Protein AF-A0A368GE35-F1 (afdb_monomer_lite)

Organism: Ancylostoma caninum (NCBI:txid29170)

Foldseek 3Di:
DDDPQVVLVVVVPPPPDDPVRVVVVVVVVQVVVQVVCCVPPVDGDDDPDDDDDSDDDQFDADLAVVNRLVRQQVCQLPVVVPPDDQAEEDEDCGHHPPRDAKDFDPPQGNHSRGYMYGYDDD

Radius of gyration: 15.3 Å; chains: 1; bounding box: 43×28×34 Å

Sequence (122 aa):
MAPIEHVIRRRVKQHGYSDENSLTYMLEAINVADLMFSRDLNVRLSVVYAEIWLDVQRIDLFEDIERTMSGVVDYSTGHIYNIAKDASILFTGGSFANHEAINSVFRSICTARAAALVKVSC

Secondary structure (DSSP, 8-state):
---HHHHHHHHHGGG---HHHHHHHHHHHHHHHHHHHHHHHS-----S-----SS--SS---SSHHHHHHHHHHHHHHTSTTS--S-EEEEE----GGG--EEE-TT-TTSTT-EEEEE---

Structure (mmCIF, N/CA/C/O backbone):
data_AF-A0A368GE35-F1
#
_entry.id   AF-A0A368GE35-F1
#
loop_
_atom_site.group_PDB
_atom_site.id
_atom_site.type_symbol
_atom_site.label_atom_id
_atom_site.label_alt_id
_atom_site.label_comp_id
_atom_site.label_asym_id
_atom_site.label_entity_id
_atom_site.label_seq_id
_atom_site.pdbx_PDB_ins_code
_atom_site.Cartn_x
_atom_site.Cartn_y
_atom_site.Cartn_z
_atom_site.occupancy
_atom_site.B_iso_or_equiv
_atom_site.auth_seq_id
_atom_site.auth_comp_id
_atom_site.auth_asym_id
_atom_site.auth_atom_id
_atom_site.pdbx_PDB_model_num
ATOM 1 N N . MET A 1 1 ? 26.146 -5.935 -21.300 1.00 37.84 1 MET A N 1
ATOM 2 C CA . MET A 1 1 ? 25.522 -6.458 -20.068 1.00 37.84 1 MET A CA 1
ATOM 3 C C . MET A 1 1 ? 25.996 -5.578 -18.922 1.00 37.84 1 MET A C 1
ATOM 5 O O . MET A 1 1 ? 27.150 -5.682 -18.537 1.00 37.84 1 MET A O 1
ATOM 9 N N . ALA A 1 2 ? 25.196 -4.589 -18.517 1.00 38.41 2 ALA A N 1
ATOM 10 C CA . ALA A 1 2 ? 25.588 -3.673 -17.444 1.00 38.41 2 ALA A CA 1
ATOM 11 C C . ALA A 1 2 ? 25.420 -4.373 -16.082 1.00 38.41 2 ALA A C 1
ATOM 13 O O . ALA A 1 2 ? 24.463 -5.137 -15.932 1.00 38.41 2 ALA A O 1
ATOM 14 N N . PRO A 1 3 ? 26.323 -4.146 -15.111 1.00 45.09 3 PRO A N 1
ATOM 15 C CA . PRO A 1 3 ? 26.250 -4.791 -13.807 1.00 45.09 3 PRO A CA 1
ATOM 16 C C . PRO A 1 3 ? 24.980 -4.359 -13.065 1.00 45.09 3 PRO A C 1
ATOM 18 O O . PRO A 1 3 ? 24.567 -3.201 -13.123 1.00 45.09 3 PRO A O 1
ATOM 21 N N . ILE A 1 4 ? 24.352 -5.316 -12.389 1.00 53.50 4 ILE A N 1
ATOM 22 C CA . ILE A 1 4 ? 23.015 -5.225 -11.782 1.00 53.50 4 ILE A CA 1
ATOM 23 C C . ILE A 1 4 ? 22.944 -4.077 -10.749 1.00 53.50 4 ILE A C 1
ATOM 25 O O . ILE A 1 4 ? 21.947 -3.359 -10.691 1.00 53.50 4 ILE A O 1
ATOM 29 N N . GLU A 1 5 ? 24.046 -3.792 -10.043 1.00 40.03 5 GLU A N 1
ATOM 30 C CA . GLU A 1 5 ? 24.182 -2.631 -9.141 1.00 40.03 5 GLU A CA 1
ATOM 31 C C . GLU A 1 5 ? 23.969 -1.280 -9.842 1.00 40.03 5 GLU A C 1
ATOM 33 O O . GLU A 1 5 ? 23.386 -0.351 -9.277 1.00 40.03 5 GLU A O 1
ATOM 38 N N . HIS A 1 6 ? 24.399 -1.163 -11.100 1.00 35.25 6 HIS A N 1
ATOM 39 C CA . HIS A 1 6 ? 24.260 0.064 -11.882 1.00 35.25 6 HIS A CA 1
ATOM 40 C C . HIS A 1 6 ? 22.813 0.319 -12.322 1.00 35.25 6 HIS A C 1
ATOM 42 O O . HIS A 1 6 ? 22.459 1.467 -12.587 1.00 35.25 6 HIS A O 1
ATOM 48 N N . VAL A 1 7 ? 21.978 -0.724 -12.388 1.00 48.12 7 VAL A N 1
ATOM 49 C CA . VAL A 1 7 ? 20.539 -0.622 -12.683 1.00 48.12 7 VAL A CA 1
ATOM 50 C C . VAL A 1 7 ? 19.759 -0.242 -11.423 1.00 48.12 7 VAL A C 1
ATOM 52 O O . VAL A 1 7 ? 18.892 0.630 -11.487 1.00 48.12 7 VAL A O 1
ATOM 55 N N . ILE A 1 8 ? 20.123 -0.820 -10.275 1.00 44.28 8 ILE A N 1
ATOM 56 C CA . ILE A 1 8 ? 19.509 -0.545 -8.966 1.00 44.28 8 ILE A CA 1
ATOM 57 C C . ILE A 1 8 ? 19.715 0.923 -8.569 1.00 44.28 8 ILE A C 1
ATOM 59 O O . ILE A 1 8 ? 18.746 1.649 -8.341 1.00 44.28 8 ILE A O 1
ATOM 63 N N . ARG A 1 9 ? 20.961 1.421 -8.636 1.00 30.62 9 ARG A N 1
ATOM 64 C CA . ARG A 1 9 ? 21.262 2.844 -8.383 1.00 30.62 9 ARG A CA 1
ATOM 65 C C . ARG A 1 9 ? 20.553 3.805 -9.340 1.00 30.62 9 ARG A C 1
ATOM 67 O O . ARG A 1 9 ? 20.367 4.971 -8.998 1.00 30.62 9 ARG A O 1
ATOM 74 N N . ARG A 1 10 ? 20.177 3.353 -10.542 1.00 36.22 10 ARG A N 1
ATOM 75 C CA . ARG A 1 10 ? 19.494 4.190 -11.540 1.00 36.22 10 ARG A CA 1
ATOM 76 C C . ARG A 1 10 ? 17.997 4.330 -11.271 1.00 36.22 10 ARG A C 1
ATOM 78 O O . ARG A 1 10 ? 17.457 5.377 -11.606 1.00 36.22 10 ARG A O 1
ATOM 85 N N . ARG A 1 11 ? 17.343 3.337 -10.654 1.00 41.25 11 ARG A N 1
ATOM 86 C CA . ARG A 1 11 ? 15.900 3.402 -10.347 1.00 41.25 11 ARG A CA 1
ATOM 87 C C . ARG A 1 11 ? 15.586 4.231 -9.102 1.00 41.25 11 ARG A C 1
ATOM 89 O O . ARG A 1 11 ? 14.626 4.991 -9.138 1.00 41.25 11 ARG A O 1
ATOM 96 N N . VAL A 1 12 ? 16.438 4.187 -8.074 1.00 46.00 12 VAL A N 1
ATOM 97 C CA . VAL A 1 12 ? 16.298 5.047 -6.878 1.00 46.00 12 VAL A CA 1
ATOM 98 C C . VAL A 1 12 ? 16.492 6.530 -7.240 1.00 46.00 12 VAL A C 1
ATOM 100 O O . VAL A 1 12 ? 15.750 7.394 -6.789 1.00 46.00 12 VAL A O 1
ATOM 103 N N . LYS A 1 13 ? 17.419 6.839 -8.160 1.00 42.28 13 LYS A N 1
ATOM 104 C CA . LYS A 1 13 ? 17.662 8.212 -8.645 1.00 42.28 13 LYS A CA 1
ATOM 105 C C . LYS A 1 13 ? 16.628 8.756 -9.636 1.00 42.28 13 LYS A C 1
ATOM 107 O O . LYS A 1 13 ? 16.665 9.952 -9.912 1.00 42.28 13 LYS A O 1
ATOM 112 N N . GLN A 1 14 ? 15.747 7.927 -10.197 1.00 45.78 14 GLN A N 1
ATOM 113 C CA . GLN A 1 14 ? 14.802 8.383 -11.225 1.00 45.78 14 GLN A CA 1
ATOM 114 C C . GLN A 1 14 ? 13.619 9.192 -10.672 1.00 45.78 14 GLN A C 1
ATOM 116 O O . GLN A 1 14 ? 12.966 9.865 -11.460 1.00 45.78 14 GLN A O 1
ATOM 121 N N . HIS A 1 15 ? 13.392 9.204 -9.351 1.00 46.75 15 HIS A N 1
ATOM 122 C CA . HIS A 1 15 ? 12.240 9.888 -8.741 1.00 46.75 15 HIS A CA 1
ATOM 123 C C . HIS A 1 15 ? 12.594 10.982 -7.718 1.00 46.75 15 HIS A C 1
ATOM 125 O O . HIS A 1 15 ? 11.713 11.473 -7.025 1.00 46.75 15 HIS A O 1
ATOM 131 N N . GLY A 1 16 ? 13.859 11.415 -7.638 1.00 46.81 16 GLY A N 1
ATOM 132 C CA . GLY A 1 16 ? 14.225 12.702 -7.020 1.00 46.81 16 GLY A CA 1
ATOM 133 C C . GLY A 1 16 ? 14.031 12.861 -5.503 1.00 46.81 16 GLY A C 1
ATOM 134 O O . GLY A 1 16 ? 14.362 13.922 -4.981 1.00 46.81 16 GLY A O 1
ATOM 135 N N . TYR A 1 17 ? 13.558 11.847 -4.780 1.00 52.41 17 TYR A N 1
ATOM 136 C CA . TYR A 1 17 ? 13.444 11.895 -3.324 1.00 52.41 17 TYR A CA 1
ATOM 137 C C . TYR A 1 17 ? 14.658 11.255 -2.634 1.00 52.41 17 TYR A C 1
ATOM 139 O O . TYR A 1 17 ? 15.128 10.197 -3.047 1.00 52.41 17 TYR A O 1
ATOM 147 N N . SER A 1 18 ? 15.170 11.903 -1.579 1.00 61.69 18 SER A N 1
ATOM 148 C CA . SER A 1 18 ? 15.988 11.227 -0.566 1.00 61.69 18 SER A CA 1
ATOM 149 C C . SER A 1 18 ? 15.109 10.236 0.205 1.00 61.69 18 SER A C 1
ATOM 151 O O . SER A 1 18 ? 13.889 10.414 0.284 1.00 61.69 18 SER A O 1
ATOM 153 N N . ASP A 1 19 ? 15.713 9.200 0.782 1.00 64.12 19 ASP A N 1
ATOM 154 C CA . ASP A 1 19 ? 15.014 8.156 1.547 1.00 64.12 19 ASP A CA 1
ATOM 155 C C . ASP A 1 19 ? 14.072 8.757 2.615 1.00 64.12 19 ASP A C 1
ATOM 157 O O . ASP A 1 19 ? 12.928 8.325 2.770 1.00 64.12 19 ASP A O 1
ATOM 161 N N . GLU A 1 20 ? 14.514 9.834 3.273 1.00 63.47 20 GLU A N 1
ATOM 162 C CA . GLU A 1 20 ? 13.746 10.589 4.274 1.00 63.47 20 GLU A CA 1
ATOM 163 C C . GLU A 1 20 ? 12.511 11.289 3.693 1.00 63.47 20 GLU A C 1
ATOM 165 O O . GLU A 1 20 ? 11.447 11.308 4.319 1.00 63.47 20 GLU A O 1
ATOM 170 N N . ASN A 1 21 ? 12.608 11.823 2.476 1.00 77.06 21 ASN A N 1
ATOM 171 C CA . ASN A 1 21 ? 11.487 12.516 1.850 1.00 77.06 21 ASN A CA 1
ATOM 172 C C . ASN A 1 21 ? 10.382 11.537 1.426 1.00 77.06 21 ASN A C 1
ATOM 174 O O . ASN A 1 21 ? 9.203 11.876 1.505 1.00 77.06 21 ASN A O 1
ATOM 178 N N . SER A 1 22 ? 10.747 10.314 1.023 1.00 77.75 22 SER A N 1
ATOM 179 C CA . SER A 1 22 ? 9.773 9.279 0.646 1.00 77.75 22 SER A CA 1
ATOM 180 C C . SER A 1 22 ? 8.952 8.821 1.852 1.00 77.75 22 SER A C 1
ATOM 182 O O . SER A 1 22 ? 7.729 8.712 1.768 1.00 77.75 22 SER A O 1
ATOM 184 N N . LEU A 1 23 ? 9.609 8.598 2.997 1.00 83.38 23 LEU A N 1
ATOM 185 C CA . LEU A 1 23 ? 8.920 8.248 4.240 1.00 83.38 23 LEU A CA 1
ATOM 186 C C . LEU A 1 23 ? 8.007 9.378 4.714 1.00 83.38 23 LEU A C 1
ATOM 188 O O . LEU A 1 23 ? 6.859 9.128 5.071 1.00 83.38 23 LEU A O 1
ATOM 192 N N . THR A 1 24 ? 8.510 10.614 4.680 1.00 88.19 24 THR A N 1
ATOM 193 C CA . THR A 1 24 ? 7.748 11.802 5.083 1.00 88.19 24 THR A CA 1
ATOM 194 C C . THR A 1 24 ? 6.482 11.945 4.244 1.00 88.19 24 THR A C 1
ATOM 196 O O . THR A 1 24 ? 5.397 12.057 4.806 1.00 88.19 24 THR A O 1
ATOM 199 N N . TYR A 1 25 ? 6.593 11.821 2.918 1.00 86.00 25 TYR A N 1
ATOM 200 C CA . TYR A 1 25 ? 5.442 11.860 2.017 1.00 86.00 25 TYR A CA 1
ATOM 201 C C . TYR A 1 25 ? 4.395 10.786 2.353 1.00 86.00 25 TYR A C 1
ATOM 203 O O . TYR A 1 25 ? 3.202 11.078 2.429 1.00 86.00 25 TYR A O 1
ATOM 211 N N . MET A 1 26 ? 4.827 9.543 2.601 1.00 88.62 26 MET A N 1
ATOM 212 C CA . MET A 1 26 ? 3.911 8.459 2.976 1.00 88.62 26 MET A CA 1
ATOM 213 C C . MET A 1 26 ? 3.189 8.749 4.300 1.00 88.62 26 MET A C 1
ATOM 215 O O . MET A 1 26 ? 1.980 8.542 4.401 1.00 88.62 26 MET A O 1
ATOM 219 N N . LEU A 1 27 ? 3.906 9.250 5.310 1.00 91.44 27 LEU A N 1
ATOM 220 C CA . LEU A 1 27 ? 3.320 9.588 6.609 1.00 91.44 27 LEU A CA 1
ATOM 221 C C . LEU A 1 27 ? 2.350 10.771 6.510 1.00 91.44 27 LEU A C 1
ATOM 223 O O . LEU A 1 27 ? 1.278 10.731 7.109 1.00 91.44 27 LEU A O 1
ATOM 227 N N . GLU A 1 28 ? 2.677 11.795 5.723 1.00 92.44 28 GLU A N 1
ATOM 228 C CA . GLU A 1 28 ? 1.777 12.918 5.451 1.00 92.44 28 GLU A CA 1
ATOM 229 C C . GLU A 1 28 ? 0.493 12.457 4.752 1.00 92.44 28 GLU A C 1
ATOM 231 O O . GLU A 1 28 ? -0.601 12.838 5.172 1.00 92.44 28 GLU A O 1
ATOM 236 N N . ALA A 1 29 ? 0.600 11.575 3.753 1.00 91.62 29 ALA A N 1
ATOM 237 C CA . ALA A 1 29 ? -0.562 11.002 3.077 1.00 91.62 29 ALA A CA 1
ATOM 238 C C . ALA A 1 29 ? -1.473 10.231 4.050 1.00 91.62 29 ALA A C 1
ATOM 240 O O . ALA A 1 29 ? -2.697 10.376 4.006 1.00 91.62 29 ALA A O 1
ATOM 241 N N . ILE A 1 30 ? -0.889 9.454 4.969 1.00 94.38 30 ILE A N 1
ATOM 242 C CA . ILE A 1 30 ? -1.648 8.715 5.986 1.00 94.38 30 ILE A CA 1
ATOM 243 C C . ILE A 1 30 ? -2.278 9.666 7.007 1.00 94.38 30 ILE A C 1
ATOM 245 O O . ILE A 1 30 ? -3.422 9.451 7.393 1.00 94.38 30 ILE A O 1
ATOM 249 N N . ASN A 1 31 ? -1.598 10.744 7.400 1.00 95.50 31 ASN A N 1
ATOM 250 C CA . ASN A 1 31 ? -2.161 11.748 8.307 1.00 95.50 31 ASN A CA 1
ATOM 251 C C . ASN A 1 31 ? -3.372 12.464 7.689 1.00 95.50 31 ASN A C 1
ATOM 253 O O . ASN A 1 31 ? -4.369 12.705 8.370 1.00 95.50 31 ASN A O 1
ATOM 257 N N . VAL A 1 32 ? -3.319 12.771 6.389 1.00 95.50 32 VAL A N 1
ATOM 258 C CA . VAL A 1 32 ? -4.474 13.312 5.657 1.00 95.50 32 VAL A CA 1
ATOM 259 C C . VAL A 1 32 ? -5.613 12.290 5.615 1.00 95.50 32 VAL A C 1
ATOM 261 O O . VAL A 1 32 ? -6.768 12.653 5.847 1.00 95.50 32 VAL A O 1
ATOM 264 N N . ALA A 1 33 ? -5.305 11.012 5.378 1.00 94.38 33 ALA A N 1
ATOM 265 C CA . ALA A 1 33 ? -6.304 9.950 5.420 1.00 94.38 33 ALA A CA 1
ATOM 266 C C . ALA A 1 33 ? -6.915 9.782 6.826 1.00 94.38 33 ALA A C 1
ATOM 268 O O . ALA A 1 33 ? -8.133 9.684 6.932 1.00 94.38 33 ALA A O 1
ATOM 269 N N . ASP A 1 34 ? -6.127 9.827 7.908 1.00 97.00 34 ASP A N 1
ATOM 270 C CA . ASP A 1 34 ? -6.639 9.771 9.289 1.00 97.00 34 ASP A CA 1
ATOM 271 C C . ASP A 1 34 ? -7.614 10.916 9.565 1.00 97.00 34 ASP A C 1
ATOM 273 O O . ASP A 1 34 ? -8.683 10.703 10.138 1.00 97.00 34 ASP A O 1
ATOM 277 N N . LEU A 1 35 ? -7.302 12.131 9.104 1.00 97.00 35 LEU A N 1
ATOM 278 C CA . LEU A 1 35 ? -8.204 13.271 9.248 1.00 97.00 35 LEU A CA 1
ATOM 279 C C . LEU A 1 35 ? -9.555 13.019 8.555 1.00 97.00 35 LEU A C 1
ATOM 281 O O . LEU A 1 35 ? -10.601 13.322 9.130 1.00 97.00 35 LEU A O 1
ATOM 285 N N . MET A 1 36 ? -9.552 12.441 7.350 1.00 96.88 36 MET A N 1
ATOM 286 C CA . MET A 1 36 ? -10.785 12.112 6.621 1.00 96.88 36 MET A CA 1
ATOM 287 C C . MET A 1 36 ? -11.567 10.980 7.303 1.00 96.88 36 MET A C 1
ATOM 289 O O . MET A 1 36 ? -12.764 11.114 7.553 1.00 96.88 36 MET A O 1
ATOM 293 N N . PHE A 1 37 ? -10.893 9.884 7.657 1.00 95.81 37 PHE A N 1
ATOM 294 C CA . PHE A 1 37 ? -11.515 8.706 8.270 1.00 95.81 37 PHE A CA 1
ATOM 295 C C . PHE A 1 37 ? -12.055 8.996 9.672 1.00 95.81 37 PHE A C 1
ATOM 297 O O . PHE A 1 37 ? -13.147 8.542 10.023 1.00 95.81 37 PHE A O 1
ATOM 304 N N . SER A 1 38 ? -11.330 9.783 10.466 1.00 97.12 38 SER A N 1
ATOM 305 C CA . SER A 1 38 ? -11.765 10.145 11.815 1.00 97.12 38 SER A CA 1
ATOM 306 C C . SER A 1 38 ? -13.006 11.031 11.787 1.00 97.12 38 SER A C 1
ATOM 308 O O . SER A 1 38 ? -13.904 10.833 12.605 1.00 97.12 38 SER A O 1
ATOM 310 N N . ARG A 1 39 ? -13.096 11.955 10.821 1.00 96.00 39 ARG A N 1
ATOM 311 C CA . ARG A 1 39 ? -14.258 12.833 10.651 1.00 96.00 39 ARG A CA 1
ATOM 312 C C . ARG A 1 39 ? -15.483 12.088 10.122 1.00 96.00 39 ARG A C 1
ATOM 314 O O . ARG A 1 39 ? -16.574 12.289 10.647 1.00 96.00 39 ARG A O 1
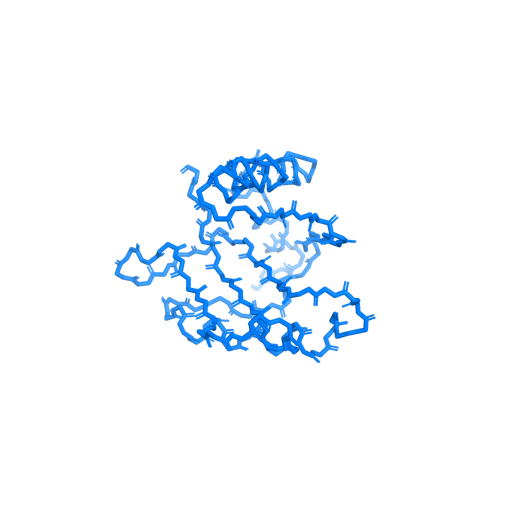ATOM 321 N N . ASP A 1 40 ? -15.309 11.260 9.094 1.00 97.19 40 ASP A N 1
ATOM 322 C CA . ASP A 1 40 ? -16.439 10.727 8.321 1.00 97.19 40 ASP A CA 1
ATOM 323 C C . ASP A 1 40 ? -16.889 9.334 8.793 1.00 97.19 40 ASP A C 1
ATOM 325 O O . ASP A 1 40 ? -18.056 8.979 8.635 1.00 97.19 40 ASP A O 1
ATOM 329 N N . LEU A 1 41 ? -15.986 8.547 9.390 1.00 96.00 41 LEU A N 1
ATOM 330 C CA . LEU A 1 41 ? -16.231 7.146 9.760 1.00 96.00 41 LEU A CA 1
ATOM 331 C C . LEU A 1 41 ? -15.994 6.847 11.248 1.00 96.00 41 LEU A C 1
ATOM 333 O O . LEU A 1 41 ? -16.257 5.726 11.680 1.00 96.00 41 LEU A O 1
ATOM 337 N N . ASN A 1 42 ? -15.505 7.814 12.034 1.00 96.62 42 ASN A N 1
ATOM 338 C CA . ASN A 1 42 ? -15.072 7.609 13.423 1.00 96.62 42 ASN A CA 1
ATOM 339 C C . ASN A 1 42 ? -14.032 6.472 13.561 1.00 96.62 42 ASN A C 1
ATOM 341 O O . ASN A 1 42 ? -14.037 5.705 14.524 1.00 96.62 42 ASN A O 1
ATOM 345 N N . VAL A 1 43 ? -13.143 6.359 12.571 1.00 96.31 43 VAL A N 1
ATOM 346 C CA . VAL A 1 43 ? -12.032 5.397 12.536 1.00 96.31 43 VAL A CA 1
ATOM 347 C C . VAL A 1 43 ? -10.716 6.164 12.581 1.00 96.31 43 VAL A C 1
ATOM 349 O O . VAL A 1 43 ? -10.585 7.203 11.941 1.00 96.31 43 VAL A O 1
ATOM 352 N N . ARG A 1 44 ? -9.735 5.648 13.327 1.00 96.19 44 ARG A N 1
ATOM 353 C CA . ARG A 1 44 ? -8.370 6.185 13.359 1.00 96.19 44 ARG A CA 1
ATOM 354 C C . ARG A 1 44 ? -7.428 5.301 12.562 1.00 96.19 44 ARG A C 1
ATOM 356 O O . ARG A 1 44 ? -7.497 4.079 12.669 1.00 96.19 44 ARG A O 1
ATOM 363 N N . LEU A 1 45 ? -6.540 5.925 11.802 1.00 95.44 45 LEU A N 1
ATOM 364 C CA . LEU A 1 45 ? -5.447 5.271 11.102 1.00 95.44 45 LEU A CA 1
ATOM 365 C C . LEU A 1 45 ? -4.149 5.529 11.863 1.00 95.44 45 LEU A C 1
ATOM 367 O O . LEU A 1 45 ? -3.842 6.658 12.240 1.00 95.44 45 LEU A O 1
ATOM 371 N N . SER A 1 46 ? -3.373 4.475 12.088 1.00 95.00 46 SER A N 1
ATOM 372 C CA . SER A 1 46 ? -2.063 4.566 12.725 1.00 95.00 46 SER A CA 1
ATOM 373 C C . SER A 1 46 ? -1.047 3.715 11.975 1.00 95.00 46 SER A C 1
ATOM 375 O O . SER A 1 46 ? -1.344 2.619 11.496 1.00 95.00 46 SER A O 1
ATOM 377 N N . VAL A 1 47 ? 0.174 4.235 11.860 1.00 95.44 47 VAL A N 1
ATOM 378 C CA . VAL A 1 47 ? 1.291 3.513 11.248 1.00 95.44 47 VAL A CA 1
ATOM 379 C C . VAL A 1 47 ? 2.044 2.782 12.346 1.00 95.44 47 VAL A C 1
ATOM 381 O O . VAL A 1 47 ? 2.788 3.387 13.111 1.00 95.44 47 VAL A O 1
ATOM 384 N N . VAL A 1 48 ? 1.833 1.471 12.433 1.00 95.00 48 VAL A N 1
ATOM 385 C CA . VAL A 1 48 ? 2.529 0.598 13.397 1.00 95.00 48 VAL A CA 1
ATOM 386 C C . VAL A 1 48 ? 3.860 0.074 12.860 1.00 95.00 48 VAL A C 1
ATOM 388 O O . VAL A 1 48 ? 4.733 -0.323 13.627 1.00 95.00 48 VAL A O 1
ATOM 391 N N . TYR A 1 49 ? 4.012 0.064 11.537 1.00 94.81 49 TYR A N 1
ATOM 392 C CA . TYR A 1 49 ? 5.195 -0.415 10.842 1.00 94.81 49 TYR A CA 1
ATOM 393 C C . TYR A 1 49 ? 5.290 0.237 9.464 1.00 94.81 49 TYR A C 1
ATOM 395 O O . TYR A 1 49 ? 4.289 0.341 8.756 1.00 94.81 49 TYR A O 1
ATOM 403 N N . ALA A 1 50 ? 6.497 0.645 9.086 1.00 93.00 50 ALA A N 1
ATOM 404 C CA . ALA A 1 50 ? 6.820 1.140 7.758 1.00 93.00 50 ALA A CA 1
ATOM 405 C C . ALA A 1 50 ? 8.207 0.626 7.360 1.00 93.00 50 ALA A C 1
ATOM 407 O O . ALA A 1 50 ? 9.116 0.573 8.189 1.00 93.00 50 ALA A O 1
ATOM 408 N N . GLU A 1 51 ? 8.369 0.273 6.090 1.00 90.94 51 GLU A N 1
ATOM 409 C CA . GLU A 1 51 ? 9.656 -0.087 5.502 1.00 90.94 51 GLU A CA 1
ATOM 410 C C . GLU A 1 51 ? 9.813 0.575 4.133 1.00 90.94 51 GLU A C 1
ATOM 412 O O . GLU A 1 51 ? 8.829 0.909 3.471 1.00 90.94 51 GLU A O 1
ATOM 417 N N . ILE A 1 52 ? 11.062 0.771 3.715 1.00 88.44 52 ILE A N 1
ATOM 418 C CA . ILE A 1 52 ? 11.414 1.310 2.402 1.00 88.44 52 ILE A CA 1
ATOM 419 C C . ILE A 1 52 ? 12.416 0.355 1.762 1.00 88.44 52 ILE A C 1
ATOM 421 O O . ILE A 1 52 ? 13.415 -0.017 2.377 1.00 88.44 52 ILE A O 1
ATOM 425 N N . TRP A 1 53 ? 12.161 -0.032 0.515 1.00 88.94 53 TRP A N 1
ATOM 426 C CA . TRP A 1 53 ? 13.054 -0.898 -0.252 1.00 88.94 53 TRP A CA 1
ATOM 427 C C . TRP A 1 53 ? 14.110 -0.060 -0.981 1.00 88.94 53 TRP A C 1
ATOM 429 O O . TRP A 1 53 ? 13.875 0.443 -2.078 1.00 88.94 53 TRP A O 1
ATOM 439 N N . LEU A 1 54 ? 15.274 0.112 -0.353 1.00 82.56 54 LEU A N 1
ATOM 440 C CA . LEU A 1 54 ? 16.388 0.907 -0.895 1.00 82.56 54 LEU A CA 1
ATOM 441 C C . LEU A 1 54 ? 17.348 0.086 -1.766 1.00 82.56 54 LEU A C 1
ATOM 443 O O . LEU A 1 54 ? 18.045 0.623 -2.626 1.00 82.56 54 LEU A O 1
ATOM 447 N N . ASP A 1 55 ? 17.403 -1.218 -1.515 1.00 80.50 55 ASP A N 1
ATOM 448 C CA . ASP A 1 55 ? 18.342 -2.161 -2.106 1.00 80.50 55 ASP A CA 1
ATOM 449 C C . ASP A 1 55 ? 17.736 -2.878 -3.312 1.00 80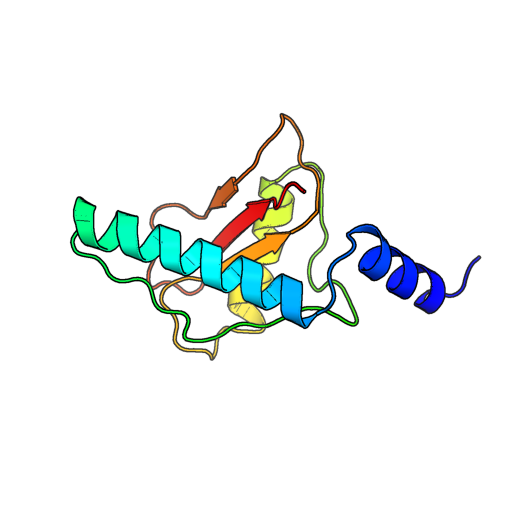.50 55 ASP A C 1
ATOM 451 O O . ASP A 1 55 ? 18.264 -2.831 -4.422 1.00 80.50 55 ASP A O 1
ATOM 455 N N . VAL A 1 56 ? 16.620 -3.566 -3.091 1.00 84.31 56 VAL A N 1
ATOM 456 C CA . VAL A 1 56 ? 16.029 -4.499 -4.038 1.00 84.31 56 VAL A CA 1
ATOM 457 C C . VAL A 1 56 ? 14.519 -4.403 -3.938 1.00 84.31 56 VAL A C 1
ATOM 459 O O . VAL A 1 56 ? 13.933 -4.522 -2.864 1.00 84.31 56 VAL A O 1
ATOM 462 N N . GLN A 1 57 ? 13.892 -4.251 -5.099 1.00 86.31 57 GLN A N 1
ATOM 463 C CA . GLN A 1 57 ? 12.452 -4.354 -5.252 1.00 86.31 57 GLN A CA 1
ATOM 464 C C . GLN A 1 57 ? 11.990 -5.761 -4.830 1.00 86.31 57 GLN A C 1
ATOM 466 O O . GLN A 1 57 ? 12.433 -6.751 -5.408 1.00 86.31 57 GLN A O 1
ATOM 471 N N . ARG A 1 58 ? 11.092 -5.855 -3.840 1.00 91.69 58 ARG A N 1
ATOM 472 C CA . ARG A 1 58 ? 10.645 -7.146 -3.279 1.00 91.69 58 ARG A CA 1
ATOM 473 C C . ARG A 1 58 ? 9.467 -7.787 -4.014 1.00 91.69 58 ARG A C 1
ATOM 475 O O . ARG A 1 58 ? 9.169 -8.950 -3.761 1.00 91.69 58 ARG A O 1
ATOM 482 N N . ILE A 1 59 ? 8.823 -7.050 -4.921 1.00 94.06 59 ILE A N 1
ATOM 483 C CA . ILE A 1 59 ? 7.731 -7.547 -5.769 1.00 94.06 59 ILE A CA 1
ATOM 484 C C . ILE A 1 59 ? 7.933 -7.148 -7.230 1.00 94.06 59 ILE A C 1
ATOM 486 O O . ILE A 1 59 ? 8.420 -6.054 -7.523 1.00 94.06 59 ILE A O 1
ATOM 490 N N . ASP A 1 60 ? 7.475 -7.981 -8.153 1.00 92.75 60 ASP A N 1
ATOM 491 C CA . ASP A 1 60 ? 7.459 -7.625 -9.568 1.00 92.75 60 ASP A CA 1
ATOM 492 C C . ASP A 1 60 ? 6.330 -6.628 -9.868 1.00 92.75 60 ASP A C 1
ATOM 494 O O . ASP A 1 60 ? 5.175 -6.837 -9.493 1.00 92.75 60 ASP A O 1
ATOM 498 N N . LEU A 1 61 ? 6.670 -5.534 -10.556 1.00 91.88 61 LEU A N 1
ATOM 499 C CA . LEU A 1 61 ? 5.706 -4.544 -11.033 1.00 91.88 61 LEU A CA 1
ATOM 500 C C . LEU A 1 61 ? 5.302 -4.884 -12.470 1.00 91.88 61 LEU A C 1
ATOM 502 O O . LEU A 1 61 ? 6.152 -4.927 -13.362 1.00 91.88 61 LEU A O 1
ATOM 506 N N . PHE A 1 62 ? 4.008 -5.086 -12.686 1.00 93.88 62 PHE A N 1
ATOM 507 C CA . PHE A 1 62 ? 3.399 -5.324 -13.992 1.00 93.88 62 PHE A CA 1
ATOM 508 C C . PHE A 1 62 ? 2.482 -4.157 -14.368 1.00 93.88 62 PHE A C 1
ATOM 510 O O . PHE A 1 62 ? 1.970 -3.465 -13.494 1.00 93.88 62 PHE A O 1
ATOM 517 N N . GLU A 1 63 ? 2.242 -3.961 -15.667 1.00 92.12 63 GLU A N 1
ATOM 518 C CA . GLU A 1 63 ? 1.241 -2.986 -16.132 1.00 92.12 63 GLU A CA 1
ATOM 519 C C . GLU A 1 63 ? -0.172 -3.365 -15.667 1.00 92.12 63 GLU A C 1
ATOM 521 O O . GLU A 1 63 ? -0.981 -2.492 -15.376 1.00 92.12 63 GLU A O 1
ATOM 526 N N . ASP A 1 64 ? -0.452 -4.664 -15.557 1.00 94.44 64 ASP A N 1
ATOM 527 C CA . ASP A 1 64 ? -1.658 -5.183 -14.920 1.00 94.44 64 ASP A CA 1
ATOM 528 C C . ASP A 1 64 ? -1.547 -5.029 -13.391 1.00 94.44 64 ASP A C 1
ATOM 530 O O . ASP A 1 64 ? -0.709 -5.666 -12.731 1.00 94.44 64 ASP A O 1
ATOM 534 N N . ILE A 1 65 ? -2.391 -4.160 -12.829 1.00 94.50 65 ILE A N 1
ATOM 535 C CA . ILE A 1 65 ? -2.389 -3.846 -11.402 1.00 94.50 65 ILE A CA 1
ATOM 536 C C . ILE A 1 65 ? -2.807 -5.048 -10.544 1.00 94.50 65 ILE A C 1
ATOM 538 O O . ILE A 1 65 ? -2.255 -5.222 -9.461 1.00 94.50 65 ILE A O 1
ATOM 542 N N . GLU A 1 66 ? -3.696 -5.921 -11.030 1.00 94.25 66 GLU A N 1
ATOM 543 C CA . GLU A 1 66 ? -4.164 -7.115 -10.307 1.00 94.25 66 GLU A CA 1
ATOM 544 C C . GLU A 1 66 ? -3.042 -8.148 -10.183 1.00 94.25 66 GLU A C 1
ATOM 546 O O . GLU A 1 66 ? -2.824 -8.774 -9.135 1.00 94.25 66 GLU A O 1
ATOM 551 N N . ARG A 1 67 ? -2.252 -8.282 -11.252 1.00 95.06 67 ARG A N 1
ATOM 552 C CA . ARG A 1 67 ? -1.066 -9.138 -11.236 1.00 95.06 67 ARG A CA 1
ATOM 553 C C . ARG A 1 67 ? -0.021 -8.624 -10.249 1.00 95.06 67 ARG A C 1
ATOM 555 O O . ARG A 1 67 ? 0.553 -9.417 -9.506 1.00 95.06 67 ARG A O 1
ATOM 562 N N . THR A 1 68 ? 0.198 -7.310 -10.206 1.00 95.38 68 THR A N 1
ATOM 563 C CA . THR A 1 68 ? 1.084 -6.690 -9.208 1.00 95.38 68 THR A CA 1
ATOM 564 C C . THR A 1 68 ? 0.535 -6.881 -7.791 1.00 95.38 68 THR A C 1
ATOM 566 O O . THR A 1 68 ? 1.280 -7.237 -6.879 1.00 95.38 68 THR A O 1
ATOM 569 N N . MET A 1 69 ? -0.778 -6.717 -7.612 1.00 95.75 69 MET A N 1
ATOM 570 C CA . MET A 1 69 ? -1.473 -6.848 -6.332 1.00 95.75 69 MET A CA 1
ATOM 571 C C . MET A 1 69 ? -1.310 -8.241 -5.715 1.00 95.75 69 MET A C 1
ATOM 573 O O . MET A 1 69 ? -1.134 -8.366 -4.502 1.00 95.75 69 MET A O 1
ATOM 577 N N . SER A 1 70 ? -1.285 -9.285 -6.544 1.00 96.00 70 SER A N 1
ATOM 578 C CA . SER A 1 70 ? -1.009 -10.654 -6.089 1.00 96.00 70 SER A CA 1
ATOM 579 C C . SER A 1 70 ? 0.351 -10.756 -5.382 1.00 96.00 70 SER A C 1
ATOM 581 O O . SER A 1 70 ? 0.431 -11.292 -4.279 1.00 96.00 70 SER A O 1
ATOM 583 N N . GLY A 1 71 ? 1.392 -10.126 -5.937 1.00 96.19 71 GLY A N 1
ATOM 584 C CA . GLY A 1 71 ? 2.716 -10.064 -5.309 1.00 96.19 71 GLY A CA 1
ATOM 585 C C . GLY A 1 71 ? 2.738 -9.271 -3.997 1.00 96.19 71 GLY A C 1
ATOM 586 O O . GLY A 1 71 ? 3.448 -9.643 -3.065 1.00 96.19 71 GLY A O 1
ATOM 587 N N . VAL A 1 72 ? 1.928 -8.211 -3.878 1.00 96.50 72 VAL A N 1
ATOM 588 C CA . VAL A 1 72 ? 1.783 -7.445 -2.622 1.00 96.50 72 VAL A CA 1
ATOM 589 C C . VAL A 1 72 ? 1.193 -8.322 -1.516 1.00 96.50 72 VAL A C 1
ATOM 591 O O . VAL A 1 72 ? 1.672 -8.304 -0.380 1.00 96.50 72 VAL A O 1
ATOM 594 N N . VAL A 1 73 ? 0.161 -9.103 -1.839 1.00 97.00 73 VAL A N 1
ATOM 595 C CA . VAL A 1 73 ? -0.482 -10.024 -0.892 1.00 97.00 73 VAL A CA 1
ATOM 596 C C . VAL A 1 73 ? 0.486 -11.126 -0.465 1.00 97.00 73 VAL A C 1
ATOM 598 O O . VAL A 1 73 ? 0.597 -11.402 0.730 1.00 97.00 73 VAL A O 1
ATOM 601 N N . ASP A 1 74 ? 1.220 -11.718 -1.405 1.00 96.94 74 ASP A N 1
ATOM 602 C CA . ASP A 1 74 ? 2.210 -12.760 -1.112 1.00 96.94 74 ASP A CA 1
ATOM 603 C C . ASP A 1 74 ? 3.340 -12.223 -0.223 1.00 96.94 74 ASP A C 1
ATOM 605 O O . ASP A 1 74 ? 3.748 -12.860 0.751 1.00 96.94 74 ASP A O 1
ATOM 609 N N . TYR A 1 75 ? 3.799 -10.997 -0.484 1.00 96.00 75 TYR A N 1
ATOM 610 C CA . TYR A 1 75 ? 4.783 -10.339 0.368 1.00 96.00 75 TYR A CA 1
ATOM 611 C C . TYR A 1 75 ? 4.234 -10.066 1.778 1.00 96.00 75 TYR A C 1
ATOM 613 O O . TYR A 1 75 ? 4.901 -10.383 2.767 1.00 96.00 75 TYR A O 1
ATOM 621 N N . SER A 1 76 ? 3.007 -9.541 1.889 1.00 95.31 76 SER A N 1
ATOM 622 C CA . SER A 1 76 ? 2.381 -9.216 3.180 1.00 95.31 76 S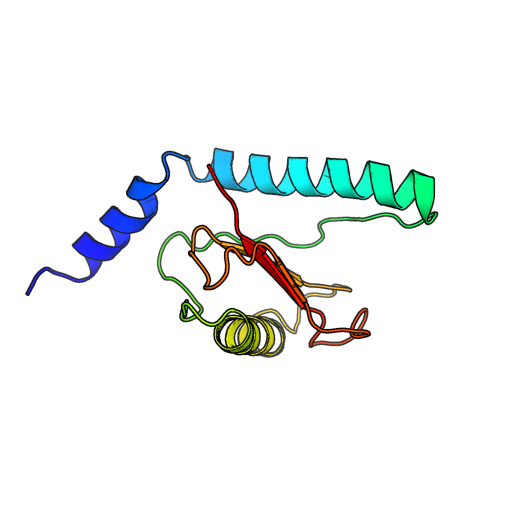ER A CA 1
ATOM 623 C C . SER A 1 76 ? 2.135 -10.454 4.050 1.00 95.31 76 SER A C 1
ATOM 625 O O . SER A 1 76 ? 2.419 -10.454 5.252 1.00 95.31 76 SER A O 1
ATOM 627 N N . THR A 1 77 ? 1.659 -11.533 3.425 1.00 95.50 77 THR A N 1
ATOM 628 C CA . THR A 1 77 ? 1.351 -12.811 4.084 1.00 95.50 77 THR A CA 1
ATOM 629 C C . THR A 1 77 ? 2.581 -13.678 4.354 1.00 95.50 77 THR A C 1
ATOM 631 O O . THR A 1 77 ? 2.501 -14.575 5.189 1.00 95.50 77 THR A O 1
ATOM 634 N N . GLY A 1 78 ? 3.705 -13.425 3.677 1.00 94.25 78 GLY A N 1
ATOM 635 C CA . GLY A 1 78 ? 4.956 -14.158 3.863 1.00 94.25 78 GLY A CA 1
ATOM 636 C C . GLY A 1 78 ? 5.971 -13.419 4.735 1.00 94.25 78 GLY A C 1
ATOM 637 O O . GLY A 1 78 ? 6.332 -13.888 5.812 1.00 94.25 78 GLY A O 1
ATOM 638 N N . HIS A 1 79 ? 6.443 -12.257 4.279 1.00 93.50 79 HIS A N 1
ATOM 639 C CA . HIS A 1 79 ? 7.603 -11.574 4.867 1.00 93.50 79 HIS A CA 1
ATOM 640 C C . HIS A 1 79 ? 7.254 -10.802 6.134 1.00 93.50 79 HIS A C 1
ATOM 642 O O . HIS A 1 79 ? 7.968 -10.877 7.132 1.00 93.50 79 HIS A O 1
ATOM 648 N N . ILE A 1 80 ? 6.137 -10.078 6.109 1.00 92.75 80 ILE A N 1
ATOM 649 C CA . ILE A 1 80 ? 5.734 -9.200 7.213 1.00 92.75 80 ILE A CA 1
ATOM 650 C C . ILE A 1 80 ? 4.571 -9.776 8.024 1.00 92.75 80 ILE A C 1
ATOM 652 O O . ILE A 1 80 ? 3.957 -9.053 8.805 1.00 92.75 80 ILE A O 1
ATOM 656 N N . TYR A 1 81 ? 4.269 -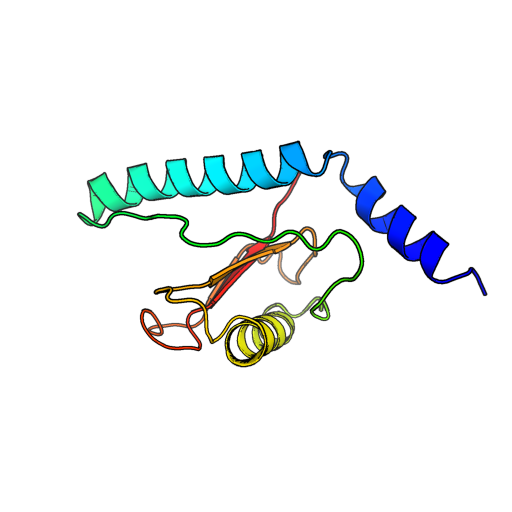11.072 7.886 1.00 90.44 81 TYR A N 1
ATOM 657 C CA . TYR A 1 81 ? 3.145 -11.737 8.559 1.00 90.44 81 TYR A CA 1
ATOM 658 C C . TYR A 1 81 ? 3.163 -11.572 10.083 1.00 90.44 81 TYR A C 1
ATOM 660 O O . TYR A 1 81 ? 2.134 -11.289 10.689 1.00 90.44 81 TYR A O 1
ATOM 668 N N . ASN A 1 82 ? 4.345 -11.682 10.694 1.00 93.00 82 ASN A N 1
ATOM 669 C CA . ASN A 1 82 ? 4.516 -11.639 12.151 1.00 93.00 82 ASN A CA 1
ATOM 670 C C . ASN A 1 82 ? 4.335 -10.237 12.761 1.00 93.00 82 ASN A C 1
ATOM 672 O O . ASN A 1 82 ? 4.389 -10.083 13.980 1.00 93.00 82 ASN A O 1
ATOM 676 N N . ILE A 1 83 ? 4.139 -9.211 11.933 1.00 94.00 83 ILE A N 1
ATOM 677 C CA . ILE A 1 83 ? 3.876 -7.846 12.381 1.00 94.00 83 ILE A CA 1
ATOM 678 C C . ILE A 1 83 ? 2.372 -7.693 12.590 1.00 94.00 83 ILE A C 1
ATOM 680 O O . ILE A 1 83 ? 1.601 -7.805 11.632 1.00 94.00 83 ILE A O 1
ATOM 684 N N . ALA A 1 84 ? 1.971 -7.413 13.832 1.00 94.62 84 ALA A N 1
ATOM 685 C CA . ALA A 1 84 ? 0.586 -7.128 14.186 1.00 94.62 84 ALA A CA 1
ATOM 686 C C . ALA A 1 84 ? 0.119 -5.840 13.491 1.00 94.62 84 ALA A C 1
ATOM 688 O O . ALA A 1 84 ? 0.640 -4.759 13.763 1.00 94.62 84 ALA A O 1
ATOM 689 N N . LYS A 1 85 ? -0.834 -5.975 12.566 1.00 94.81 85 LYS A N 1
ATOM 690 C CA . LYS A 1 85 ? -1.392 -4.888 11.753 1.00 94.81 85 LYS A CA 1
ATOM 691 C C . LYS A 1 85 ? -2.757 -5.291 11.200 1.00 94.81 85 LYS A C 1
ATOM 693 O O . LYS A 1 85 ? -2.980 -6.468 10.923 1.00 94.81 85 LYS A O 1
ATOM 698 N N . ASP A 1 86 ? -3.624 -4.309 10.975 1.00 96.44 86 ASP A N 1
ATOM 699 C CA . ASP A 1 86 ? -4.954 -4.540 10.396 1.00 96.44 86 ASP A CA 1
ATOM 700 C C . ASP A 1 86 ? -4.949 -4.545 8.864 1.00 96.44 86 ASP A C 1
ATOM 702 O O . ASP A 1 86 ? -5.770 -5.229 8.245 1.00 96.44 86 ASP A O 1
ATOM 706 N N . ALA A 1 87 ? -4.028 -3.785 8.259 1.00 96.44 87 ALA A N 1
ATOM 707 C CA . ALA A 1 87 ? -3.813 -3.712 6.819 1.00 96.44 87 ALA A CA 1
ATOM 708 C C . ALA A 1 87 ? -2.387 -3.282 6.453 1.00 96.44 87 ALA A C 1
ATOM 710 O O . ALA A 1 87 ? -1.673 -2.683 7.254 1.00 96.44 87 ALA A O 1
ATOM 711 N N . SER A 1 88 ? -1.980 -3.610 5.226 1.00 96.50 88 SER A N 1
ATOM 712 C CA . SER A 1 88 ? -0.719 -3.191 4.605 1.00 96.50 88 SER A CA 1
ATOM 713 C C . SER A 1 88 ? -1.013 -2.318 3.389 1.00 96.50 88 SER A C 1
ATOM 715 O O . SER A 1 88 ? -1.902 -2.638 2.605 1.00 96.50 88 SER A O 1
ATOM 717 N N . ILE A 1 89 ? -0.260 -1.241 3.195 1.00 95.81 89 ILE A N 1
ATOM 718 C CA . ILE A 1 89 ? -0.389 -0.382 2.014 1.00 95.81 89 ILE A CA 1
ATOM 719 C C . ILE A 1 89 ? 0.989 -0.276 1.376 1.00 95.81 89 ILE A C 1
ATOM 721 O O . ILE A 1 89 ? 1.944 0.115 2.043 1.00 95.81 89 ILE A O 1
ATOM 725 N N . LEU A 1 90 ? 1.093 -0.639 0.099 1.00 94.94 90 LEU A N 1
ATOM 726 C CA . LEU A 1 90 ? 2.307 -0.456 -0.682 1.00 94.94 90 LEU A CA 1
ATOM 727 C C . LEU A 1 90 ? 2.179 0.790 -1.553 1.00 94.94 90 LEU A C 1
ATOM 729 O O . LEU A 1 90 ? 1.261 0.890 -2.365 1.00 94.94 90 LEU A O 1
ATOM 733 N N . PHE A 1 91 ? 3.148 1.690 -1.437 1.00 92.50 91 PHE A N 1
ATOM 734 C CA . PHE A 1 91 ? 3.321 2.814 -2.348 1.00 92.50 91 PHE A CA 1
ATOM 735 C C . PHE A 1 91 ? 4.333 2.449 -3.435 1.00 92.50 91 PHE A C 1
ATOM 737 O O . PHE A 1 91 ? 5.384 1.877 -3.148 1.00 92.50 91 PHE A O 1
ATOM 744 N N . THR A 1 92 ? 4.031 2.773 -4.690 1.00 89.81 92 THR A N 1
ATOM 745 C CA . THR A 1 92 ? 4.925 2.494 -5.820 1.00 89.81 92 THR A CA 1
ATOM 746 C C . THR A 1 92 ? 4.933 3.628 -6.837 1.00 89.81 92 THR A C 1
ATOM 748 O O . THR A 1 92 ? 3.903 4.238 -7.105 1.00 89.81 92 THR A O 1
ATOM 751 N N . GLY A 1 93 ? 6.095 3.878 -7.446 1.00 86.19 93 GLY A N 1
ATOM 752 C CA . GLY A 1 93 ? 6.230 4.732 -8.635 1.00 86.19 93 GLY A CA 1
ATOM 753 C C . GLY A 1 93 ? 5.971 3.987 -9.953 1.00 86.19 93 GLY A C 1
ATOM 754 O O . GLY A 1 93 ? 6.251 4.512 -11.027 1.00 86.19 93 GLY A O 1
ATOM 755 N N . GLY A 1 94 ? 5.504 2.735 -9.889 1.00 85.06 94 GLY A N 1
ATOM 756 C CA . GLY A 1 94 ? 5.126 1.954 -11.065 1.00 85.06 94 GLY A CA 1
ATOM 757 C C . GLY A 1 94 ? 3.988 2.603 -11.856 1.00 85.06 94 GLY A C 1
ATOM 758 O O . GLY A 1 94 ? 3.170 3.346 -11.314 1.00 85.06 94 GLY A O 1
ATOM 759 N N . SER A 1 95 ? 3.920 2.309 -13.153 1.00 87.56 95 SER A N 1
ATOM 760 C CA . SER A 1 95 ? 2.785 2.705 -13.984 1.00 87.56 95 SER A CA 1
ATOM 761 C C . SER A 1 95 ? 1.940 1.491 -14.323 1.00 87.56 95 SER A C 1
ATOM 763 O O . SER A 1 95 ? 2.472 0.460 -14.727 1.00 87.56 95 SER A O 1
ATOM 765 N N . PHE A 1 96 ? 0.631 1.656 -14.188 1.00 91.88 96 PHE A N 1
ATOM 766 C CA . PHE A 1 96 ? -0.364 0.641 -14.494 1.00 91.88 96 PHE A CA 1
ATOM 767 C C . PHE A 1 96 ? -1.130 1.008 -15.763 1.00 91.88 96 PHE A C 1
ATOM 769 O O . PHE A 1 96 ? -1.148 2.176 -16.180 1.00 91.88 96 PHE A O 1
ATOM 776 N N . ALA A 1 97 ? -1.745 0.006 -16.383 1.00 91.06 97 ALA A N 1
ATOM 777 C CA . ALA A 1 97 ? -2.651 0.187 -17.502 1.00 91.06 97 ALA A CA 1
ATOM 778 C C . ALA A 1 97 ? -3.840 1.078 -17.095 1.00 91.06 97 ALA A C 1
ATOM 780 O O . ALA A 1 97 ? -4.117 1.294 -15.919 1.00 91.06 97 ALA A O 1
ATOM 781 N N . ASN A 1 98 ? -4.533 1.652 -18.081 1.00 89.19 98 ASN A N 1
ATOM 782 C CA . ASN A 1 98 ? -5.781 2.404 -17.878 1.00 89.19 98 ASN A CA 1
ATOM 783 C C . ASN A 1 98 ? -5.722 3.575 -16.873 1.00 89.19 98 ASN A C 1
ATOM 785 O O . ASN A 1 98 ? -6.767 4.048 -16.438 1.00 89.19 98 ASN A O 1
ATOM 789 N N . HIS A 1 99 ? -4.530 4.087 -16.546 1.00 87.81 99 HIS A N 1
ATOM 790 C CA . HIS A 1 99 ? -4.335 5.127 -15.526 1.00 87.81 99 HIS A CA 1
ATOM 791 C C . HIS A 1 99 ? -4.835 4.712 -14.133 1.00 87.81 99 HIS A C 1
ATOM 793 O O . HIS A 1 99 ? -5.270 5.554 -13.345 1.00 87.81 99 HIS A O 1
ATOM 799 N N . GLU A 1 100 ? -4.755 3.420 -13.814 1.00 91.62 100 GLU A N 1
ATOM 800 C CA . GLU A 1 100 ? -5.096 2.919 -12.488 1.00 91.62 100 GLU A CA 1
ATOM 801 C C . GLU A 1 100 ? -4.150 3.514 -11.436 1.00 91.62 100 GLU A C 1
ATOM 803 O O . GLU A 1 100 ? -2.923 3.495 -11.574 1.00 91.62 100 GLU A O 1
ATOM 808 N N . ALA A 1 101 ? -4.742 4.088 -10.388 1.00 91.31 101 ALA A N 1
ATOM 809 C CA . ALA A 1 101 ? -4.011 4.747 -9.309 1.00 91.31 101 ALA A CA 1
ATOM 810 C C . ALA A 1 101 ? -3.985 3.920 -8.020 1.00 91.31 101 ALA A C 1
ATOM 812 O O . ALA A 1 101 ? -3.088 4.091 -7.197 1.00 91.31 101 ALA A O 1
ATOM 813 N N . ILE A 1 102 ? -4.966 3.037 -7.826 1.00 93.25 102 ILE A N 1
ATOM 814 C CA . ILE A 1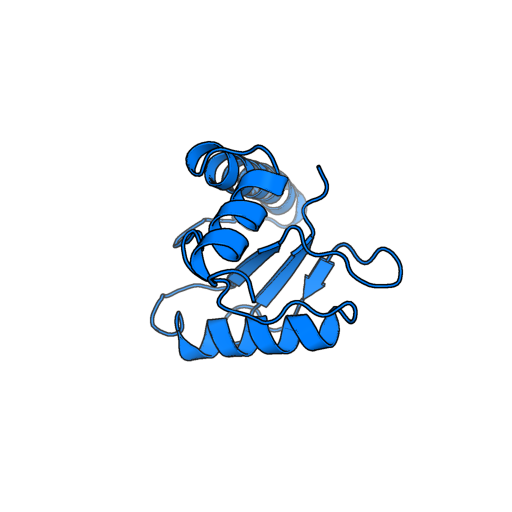 102 ? -5.114 2.261 -6.599 1.00 93.25 102 ILE A CA 1
ATOM 815 C C . ILE A 1 102 ? -5.766 0.911 -6.878 1.00 93.25 102 ILE A C 1
ATOM 817 O O . ILE A 1 102 ? -6.666 0.810 -7.709 1.00 93.25 102 ILE A O 1
ATOM 821 N N . ASN A 1 103 ? -5.341 -0.107 -6.137 1.00 95.62 103 ASN A N 1
ATOM 822 C CA . ASN A 1 103 ? -6.026 -1.389 -6.030 1.00 95.62 103 ASN A CA 1
ATOM 823 C C . ASN A 1 103 ? -5.996 -1.880 -4.574 1.00 95.62 103 ASN A C 1
ATOM 825 O O . ASN A 1 103 ? -5.133 -1.477 -3.795 1.00 95.62 103 ASN A O 1
ATOM 829 N N . SER A 1 104 ? -6.950 -2.718 -4.172 1.00 96.50 104 SER A N 1
ATOM 830 C CA . SER A 1 104 ? -6.990 -3.290 -2.827 1.00 96.50 104 SER A CA 1
ATOM 831 C C . SER A 1 104 ? -7.767 -4.598 -2.782 1.00 96.50 104 SER A C 1
ATOM 833 O O . SER A 1 104 ? -8.706 -4.807 -3.551 1.00 96.50 104 SER A O 1
ATOM 835 N N . VAL A 1 105 ? -7.428 -5.455 -1.818 1.00 96.69 105 VAL A N 1
ATOM 836 C CA . VAL A 1 105 ? -8.233 -6.645 -1.538 1.00 96.69 105 VAL A CA 1
ATOM 837 C C . VAL A 1 105 ? -9.515 -6.220 -0.821 1.00 96.69 105 VAL A C 1
ATOM 839 O O . VAL A 1 105 ? -9.493 -5.587 0.234 1.00 96.69 105 VAL A O 1
ATOM 842 N N . PHE A 1 106 ? -10.663 -6.568 -1.397 1.00 94.75 106 PHE A N 1
ATOM 843 C CA . PHE A 1 106 ? -11.954 -6.196 -0.832 1.00 94.75 106 PHE A CA 1
ATOM 844 C C . PHE A 1 106 ? -12.293 -7.020 0.421 1.00 94.75 106 PHE A C 1
ATOM 846 O O . PHE A 1 106 ? -12.099 -8.236 0.450 1.00 94.75 106 PHE A O 1
ATOM 853 N N . ARG A 1 107 ? -12.876 -6.366 1.439 1.00 94.62 107 ARG A N 1
ATOM 854 C CA . ARG A 1 107 ? -13.386 -6.996 2.678 1.00 94.62 107 ARG A CA 1
ATOM 855 C C . ARG A 1 107 ? -12.345 -7.875 3.396 1.00 94.62 107 ARG A C 1
ATOM 857 O O . ARG A 1 107 ? -12.671 -8.940 3.911 1.00 94.62 107 ARG A O 1
ATOM 864 N N . SER A 1 108 ? -11.093 -7.431 3.433 1.00 96.12 108 SER A N 1
ATOM 865 C CA . SER A 1 108 ? -9.986 -8.212 3.994 1.00 96.12 108 SER A CA 1
ATOM 866 C C . SER A 1 108 ? -9.363 -7.626 5.256 1.00 96.12 108 SER A C 1
ATOM 868 O O . SER A 1 108 ? -8.426 -8.233 5.759 1.00 96.12 108 SER A O 1
ATOM 870 N N . ILE A 1 109 ? -9.821 -6.473 5.756 1.00 95.75 109 ILE A N 1
ATOM 871 C CA . ILE A 1 109 ? -9.298 -5.860 6.995 1.00 95.75 109 ILE A CA 1
ATOM 872 C C . ILE A 1 109 ? -9.281 -6.897 8.132 1.00 95.75 109 ILE A C 1
ATOM 874 O O . ILE A 1 109 ? -10.191 -7.721 8.230 1.00 95.75 109 ILE A O 1
ATOM 878 N N . CYS A 1 110 ? -8.225 -6.869 8.952 1.00 94.81 110 CYS A N 1
ATOM 879 C CA . CYS A 1 110 ? -7.946 -7.843 10.018 1.00 94.81 110 CYS A CA 1
ATOM 880 C C . CYS A 1 110 ? -7.653 -9.274 9.524 1.00 94.81 110 CYS A C 1
ATOM 882 O O . CYS A 1 110 ? -7.689 -10.225 10.304 1.00 94.81 110 CYS A O 1
ATOM 884 N N . THR A 1 111 ? -7.337 -9.451 8.239 1.00 95.31 111 THR A N 1
ATOM 885 C CA . THR A 1 111 ? -6.803 -10.710 7.704 1.00 95.31 111 THR A CA 1
ATOM 886 C C . THR A 1 111 ? -5.363 -10.525 7.246 1.00 95.31 111 THR A C 1
ATOM 888 O O . THR A 1 111 ? -4.942 -9.426 6.890 1.00 95.31 111 THR A O 1
ATOM 891 N N . ALA A 1 112 ? -4.614 -11.623 7.152 1.00 93.31 112 ALA A N 1
ATOM 892 C CA . ALA A 1 112 ? -3.245 -11.594 6.638 1.00 93.31 112 ALA A CA 1
ATOM 893 C C . ALA A 1 112 ? -3.138 -11.041 5.203 1.00 93.31 112 ALA A C 1
ATOM 895 O O . ALA A 1 112 ? -2.076 -10.585 4.797 1.00 93.31 112 ALA A O 1
ATOM 896 N N . ARG A 1 113 ? -4.235 -11.080 4.432 1.00 95.50 113 ARG A N 1
ATOM 897 C CA . ARG A 1 113 ? -4.292 -10.636 3.033 1.00 95.50 113 ARG A CA 1
ATOM 898 C C . ARG A 1 113 ? -4.733 -9.183 2.881 1.00 95.50 113 ARG A C 1
ATOM 900 O O . ARG A 1 113 ? -4.909 -8.738 1.750 1.00 95.50 113 ARG A O 1
ATOM 907 N N . ALA A 1 114 ? -4.964 -8.460 3.979 1.00 97.38 114 ALA A N 1
ATOM 908 C CA . ALA A 1 114 ? -5.407 -7.078 3.905 1.00 97.38 114 ALA A CA 1
ATOM 909 C C . ALA A 1 114 ? -4.286 -6.190 3.364 1.00 97.38 114 ALA A C 1
ATOM 911 O O . ALA A 1 114 ? -3.375 -5.782 4.086 1.00 97.38 114 ALA A O 1
ATOM 912 N N . ALA A 1 115 ? -4.363 -5.930 2.066 1.00 97.12 115 ALA A N 1
ATOM 913 C CA . ALA A 1 115 ? -3.364 -5.196 1.327 1.00 97.12 115 ALA A CA 1
ATOM 914 C C . ALA A 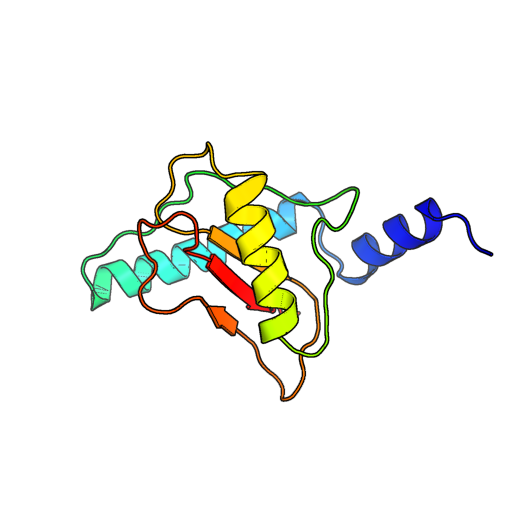1 115 ? -4.029 -4.196 0.376 1.00 97.12 115 ALA A C 1
ATOM 916 O O . ALA A 1 115 ? -5.094 -4.468 -0.189 1.00 97.12 115 ALA A O 1
ATOM 917 N N . ALA A 1 116 ? -3.356 -3.071 0.163 1.00 96.62 116 ALA A N 1
ATOM 918 C CA . ALA A 1 116 ? -3.646 -2.113 -0.890 1.00 96.62 116 ALA A CA 1
ATOM 919 C C . ALA A 1 116 ? -2.357 -1.711 -1.612 1.00 96.62 116 ALA A C 1
ATOM 921 O O . ALA A 1 116 ? -1.269 -1.734 -1.034 1.00 96.62 116 ALA A O 1
ATOM 922 N N . LEU A 1 117 ? -2.498 -1.330 -2.872 1.00 95.50 117 LEU A N 1
ATOM 923 C CA . LEU A 1 117 ? -1.442 -0.856 -3.747 1.00 95.50 117 LEU A CA 1
ATOM 924 C C . LEU A 1 117 ? -1.813 0.540 -4.230 1.00 95.50 117 LEU A C 1
ATOM 926 O O . LEU A 1 117 ? -2.876 0.716 -4.817 1.00 95.50 117 LEU A O 1
ATOM 930 N N . VAL A 1 118 ? -0.943 1.516 -3.994 1.00 93.81 118 VAL A N 1
ATOM 931 C CA . VAL A 1 118 ? -1.151 2.920 -4.352 1.00 93.81 118 VAL A CA 1
ATOM 932 C C . VAL A 1 118 ? -0.020 3.382 -5.261 1.00 93.81 118 VAL A C 1
ATOM 934 O O . VAL A 1 118 ? 1.160 3.300 -4.910 1.00 93.81 118 VAL A O 1
ATOM 937 N N . LYS A 1 119 ? -0.382 3.903 -6.432 1.00 90.50 119 LYS A N 1
ATOM 938 C CA . LYS A 1 119 ? 0.541 4.592 -7.327 1.00 90.50 119 LYS A CA 1
ATOM 939 C C . LYS A 1 119 ? 0.798 6.003 -6.807 1.00 90.50 119 LYS A C 1
ATOM 941 O O . LYS A 1 119 ? -0.127 6.801 -6.669 1.00 90.50 119 LYS A O 1
ATOM 946 N N . VAL A 1 120 ? 2.065 6.333 -6.602 1.00 84.44 120 VAL A N 1
ATOM 947 C CA . VAL A 1 120 ? 2.510 7.701 -6.334 1.00 84.44 120 VAL A CA 1
ATOM 948 C C . VAL A 1 120 ? 2.849 8.350 -7.669 1.00 84.44 120 VAL A C 1
ATOM 950 O O . VAL A 1 120 ? 3.672 7.839 -8.426 1.00 84.44 120 VAL A O 1
ATOM 953 N N . SER A 1 121 ? 2.173 9.455 -7.976 1.00 67.31 121 SER A N 1
ATOM 954 C CA . SER A 1 121 ? 2.452 10.268 -9.162 1.00 67.31 121 SER A CA 1
ATOM 955 C C . SER A 1 121 ? 3.139 11.547 -8.695 1.00 67.31 121 SER A C 1
ATOM 957 O O . SER A 1 121 ? 2.549 12.283 -7.905 1.00 67.31 121 SER A O 1
ATOM 959 N N . CYS A 1 122 ? 4.377 11.764 -9.138 1.00 51.50 122 CYS A N 1
ATOM 960 C CA . CYS A 1 122 ? 5.087 13.032 -8.968 1.00 51.50 122 CYS A CA 1
ATOM 961 C C . CYS A 1 122 ? 4.730 14.003 -10.096 1.00 51.50 122 CYS A C 1
ATOM 963 O O . CYS A 1 122 ? 4.559 13.524 -11.242 1.00 51.50 122 CYS A O 1
#

InterPro domains:
  IPR001590 Peptidase M12B, ADAM/reprolysin [PF01421] (13-118)
  IPR001590 Peptidase M12B, ADAM/reprolysin [PS50215] (9-122)
  IPR024079 Metallopeptidase, catalytic domain superfamily [G3DSA:3.40.390.10] (7-121)

pLDDT: mean 84.69, std 18.47, range [30.62, 97.38]